Protein AF-A0A941VZD7-F1 (afdb_monomer_lite)

Structure (mmCIF, N/CA/C/O backbone):
data_AF-A0A941VZD7-F1
#
_entry.id   AF-A0A941VZD7-F1
#
loop_
_atom_site.group_PDB
_atom_site.id
_atom_site.type_symbol
_atom_site.label_atom_id
_atom_site.label_alt_id
_atom_site.label_comp_id
_atom_site.label_asym_id
_atom_site.label_entity_id
_atom_site.label_seq_id
_atom_site.pdbx_PDB_ins_code
_atom_site.Cartn_x
_atom_site.Cartn_y
_atom_site.Cartn_z
_atom_site.occupancy
_atom_site.B_iso_or_equiv
_atom_site.auth_seq_id
_atom_site.auth_comp_id
_atom_site.auth_asym_id
_atom_site.auth_atom_id
_atom_site.pdbx_PDB_model_num
ATOM 1 N N . MET A 1 1 ? -4.684 6.667 8.805 1.00 89.44 1 MET A N 1
ATOM 2 C CA . MET A 1 1 ? -5.302 5.321 8.925 1.00 89.44 1 MET A CA 1
ATOM 3 C C . MET A 1 1 ? -6.819 5.349 9.063 1.00 89.44 1 MET A C 1
ATOM 5 O O . MET A 1 1 ? -7.487 4.814 8.190 1.00 89.44 1 MET A O 1
ATOM 9 N N . THR A 1 2 ? -7.395 6.005 10.077 1.00 91.06 2 THR A N 1
ATOM 10 C CA . THR A 1 2 ? -8.861 6.064 10.288 1.00 91.06 2 THR A CA 1
ATOM 11 C C . THR A 1 2 ? -9.647 6.516 9.054 1.00 91.06 2 THR A C 1
ATOM 13 O O . THR A 1 2 ? -10.682 5.939 8.735 1.00 91.06 2 THR A O 1
ATOM 16 N N . ALA A 1 3 ? -9.135 7.508 8.319 1.00 95.00 3 ALA A N 1
ATOM 17 C CA . ALA A 1 3 ? -9.747 7.994 7.084 1.00 95.00 3 ALA A CA 1
ATOM 18 C C . ALA A 1 3 ? -9.852 6.920 5.980 1.00 95.00 3 ALA A C 1
ATOM 20 O O . ALA A 1 3 ? -10.839 6.912 5.249 1.00 95.00 3 ALA A O 1
ATOM 21 N N . LEU A 1 4 ? -8.881 6.003 5.890 1.00 94.75 4 LEU A N 1
ATOM 22 C CA . LEU A 1 4 ? -8.890 4.876 4.949 1.00 94.75 4 LEU A CA 1
ATOM 23 C C . LEU A 1 4 ? -9.864 3.783 5.403 1.00 94.75 4 LEU A C 1
ATOM 25 O O . LEU A 1 4 ? -10.637 3.266 4.604 1.00 94.75 4 LEU A O 1
ATOM 29 N N . VAL A 1 5 ? -9.895 3.483 6.704 1.00 91.31 5 VAL A N 1
ATOM 30 C CA . VAL A 1 5 ? -10.843 2.508 7.271 1.00 91.31 5 VAL A CA 1
ATOM 31 C C . VAL A 1 5 ? -12.290 2.962 7.060 1.00 91.31 5 VAL A C 1
ATOM 33 O O . VAL A 1 5 ? -13.131 2.162 6.664 1.00 91.31 5 VAL A O 1
ATOM 36 N N . ARG A 1 6 ? -12.583 4.258 7.236 1.00 92.81 6 ARG A N 1
ATOM 37 C CA . ARG A 1 6 ? -13.914 4.834 6.958 1.00 92.81 6 ARG A CA 1
ATOM 38 C C . ARG A 1 6 ? -14.334 4.723 5.488 1.00 92.81 6 ARG A C 1
ATOM 40 O O . ARG A 1 6 ? -15.524 4.675 5.213 1.00 92.81 6 ARG A O 1
ATOM 47 N N . ARG A 1 7 ? -13.373 4.642 4.563 1.00 92.38 7 ARG A N 1
ATOM 48 C CA . ARG A 1 7 ? -13.597 4.383 3.128 1.00 92.38 7 ARG A CA 1
ATOM 49 C C . ARG A 1 7 ? -13.735 2.888 2.806 1.00 92.38 7 ARG A C 1
ATOM 51 O O . ARG A 1 7 ? -13.911 2.509 1.652 1.00 92.38 7 ARG A O 1
ATOM 58 N N . GLY A 1 8 ? -13.650 2.024 3.819 1.00 91.81 8 GLY A N 1
ATOM 59 C CA . GLY A 1 8 ? -13.712 0.573 3.671 1.00 91.81 8 GLY A CA 1
ATOM 60 C C . GLY A 1 8 ? -12.422 -0.061 3.152 1.00 91.81 8 GLY A C 1
ATOM 61 O O . GLY A 1 8 ? -12.450 -1.212 2.721 1.00 91.81 8 GLY A O 1
ATOM 62 N N . CYS A 1 9 ? -11.295 0.656 3.179 1.00 93.75 9 CYS A N 1
ATOM 63 C CA . CYS A 1 9 ? -10.006 0.091 2.796 1.00 93.75 9 CYS A CA 1
ATOM 64 C C . CYS A 1 9 ? -9.530 -0.919 3.843 1.00 93.75 9 CYS A C 1
ATOM 66 O O . CYS A 1 9 ? -9.550 -0.652 5.048 1.00 93.75 9 CYS A O 1
ATOM 68 N N . ARG A 1 10 ? -9.024 -2.061 3.372 1.00 94.50 10 ARG A N 1
ATOM 69 C CA . ARG A 1 10 ? -8.309 -3.026 4.208 1.00 94.50 10 ARG A CA 1
ATOM 70 C C . ARG A 1 10 ? -6.832 -2.678 4.211 1.00 94.50 10 ARG A C 1
ATOM 72 O O . ARG A 1 10 ? -6.222 -2.548 3.155 1.00 94.50 10 ARG A O 1
ATOM 79 N N . ILE A 1 11 ? -6.258 -2.540 5.397 1.00 95.94 11 ILE A N 1
ATOM 80 C CA . ILE A 1 11 ? -4.875 -2.096 5.544 1.00 95.94 11 ILE A CA 1
ATOM 81 C C . ILE A 1 11 ? -3.941 -3.297 5.550 1.00 95.94 11 ILE A C 1
ATOM 83 O O . ILE A 1 11 ? -4.101 -4.214 6.354 1.00 95.94 11 ILE A O 1
ATOM 87 N N . TRP A 1 12 ? -2.946 -3.263 4.675 1.00 98.00 12 TRP A N 1
ATOM 88 C CA . TRP A 1 12 ? -1.881 -4.251 4.603 1.00 98.00 12 TRP A CA 1
ATOM 89 C C . TRP A 1 12 ? -0.535 -3.576 4.814 1.00 98.00 12 TRP A C 1
ATOM 91 O O . TRP A 1 12 ? -0.378 -2.397 4.508 1.00 98.00 12 TRP A O 1
ATOM 101 N N . ILE A 1 13 ? 0.441 -4.339 5.299 1.00 97.81 13 ILE A N 1
ATOM 102 C CA . ILE A 1 13 ? 1.844 -3.942 5.199 1.00 97.81 13 ILE A CA 1
ATOM 103 C C . ILE A 1 13 ? 2.594 -4.891 4.283 1.00 97.81 13 ILE A C 1
ATOM 105 O O . ILE A 1 13 ? 2.427 -6.110 4.363 1.00 97.81 13 ILE A O 1
ATOM 109 N N . TYR A 1 14 ? 3.441 -4.318 3.441 1.00 98.31 14 TYR A N 1
ATOM 110 C CA . TYR A 1 14 ? 4.341 -5.049 2.574 1.00 98.31 14 TYR A CA 1
ATOM 111 C C . TYR A 1 14 ? 5.765 -4.578 2.857 1.00 98.31 14 TYR A C 1
ATOM 113 O O . TYR A 1 14 ? 6.134 -3.448 2.555 1.00 98.31 14 TYR A O 1
ATOM 121 N N . THR A 1 15 ? 6.557 -5.443 3.482 1.00 97.31 15 THR A N 1
ATOM 122 C CA . THR A 1 15 ? 7.912 -5.147 3.943 1.00 97.31 15 THR A CA 1
ATOM 123 C C . THR A 1 15 ? 8.898 -6.221 3.492 1.00 97.31 15 THR A C 1
ATOM 125 O O . THR A 1 15 ? 8.564 -7.402 3.444 1.00 97.31 15 THR A O 1
ATOM 128 N N . SER A 1 16 ? 10.137 -5.813 3.225 1.00 95.25 16 SER A N 1
ATOM 129 C CA . SER A 1 16 ? 11.288 -6.704 3.021 1.00 95.25 16 SER A CA 1
ATOM 130 C C . SER A 1 16 ? 11.875 -7.239 4.336 1.00 95.25 16 SER A C 1
ATOM 132 O O . SER A 1 16 ? 12.873 -7.951 4.333 1.00 95.25 16 SER A O 1
ATOM 134 N N . SER A 1 17 ? 11.278 -6.913 5.486 1.00 95.62 17 SER A N 1
ATOM 135 C CA . SER A 1 17 ? 11.672 -7.481 6.775 1.00 95.62 17 SER A CA 1
ATOM 136 C C . SER A 1 17 ? 11.332 -8.975 6.859 1.00 95.62 17 SER A C 1
ATOM 138 O O . SER A 1 17 ? 10.247 -9.387 6.455 1.00 95.62 17 SER A O 1
ATOM 140 N N . GLY A 1 18 ? 12.209 -9.770 7.482 1.00 95.25 18 GLY A N 1
ATOM 141 C CA . GLY A 1 18 ? 11.939 -11.164 7.871 1.00 95.25 18 GLY A CA 1
ATOM 142 C C . GLY A 1 18 ? 11.143 -11.318 9.177 1.00 95.25 18 GLY A C 1
ATOM 143 O O . GLY A 1 18 ? 10.986 -12.424 9.686 1.00 95.25 18 GLY A O 1
ATOM 144 N N . ARG A 1 19 ? 10.643 -10.225 9.776 1.00 97.50 19 ARG A N 1
ATOM 145 C CA . ARG A 1 19 ? 9.807 -10.309 10.988 1.00 97.50 19 ARG A CA 1
ATOM 146 C C . ARG A 1 19 ? 8.530 -11.100 10.707 1.00 97.50 19 ARG A C 1
ATOM 148 O O . ARG A 1 19 ? 7.938 -10.985 9.632 1.00 97.50 19 ARG A O 1
ATOM 155 N N . SER A 1 20 ? 8.079 -11.871 11.696 1.00 97.69 20 SER A N 1
ATOM 156 C CA . SER A 1 20 ? 6.881 -12.695 11.540 1.00 97.69 20 SER A CA 1
ATOM 157 C C . SER A 1 20 ? 5.619 -11.834 11.366 1.00 97.69 20 SER A C 1
ATOM 159 O O . SER A 1 20 ? 5.516 -10.748 11.953 1.00 97.69 20 SER A O 1
ATOM 161 N N . PRO A 1 21 ? 4.612 -12.312 10.611 1.00 97.69 21 PRO A N 1
ATOM 162 C CA . PRO A 1 21 ? 3.333 -11.621 10.479 1.00 97.69 21 PRO A CA 1
ATOM 163 C C . PRO A 1 21 ? 2.664 -11.321 11.824 1.00 97.69 21 PRO A C 1
ATOM 165 O O . PRO A 1 21 ? 2.088 -10.250 11.988 1.00 97.69 21 PRO A O 1
ATOM 168 N N . GLN A 1 22 ? 2.751 -12.236 12.795 1.00 97.75 22 GLN A N 1
ATOM 169 C CA . GLN A 1 22 ? 2.185 -12.053 14.133 1.00 97.75 22 GLN A CA 1
ATOM 170 C C . GLN A 1 22 ? 2.877 -10.910 14.876 1.00 97.75 22 GLN A C 1
ATOM 172 O O . GLN A 1 22 ? 2.197 -10.068 15.453 1.00 97.75 22 GLN A O 1
ATOM 177 N N . HIS A 1 23 ? 4.211 -10.847 14.816 1.00 97.94 23 HIS A N 1
ATOM 178 C CA . HIS A 1 23 ? 4.971 -9.765 15.436 1.00 97.94 23 HIS A CA 1
ATOM 179 C C . HIS A 1 23 ? 4.571 -8.406 14.853 1.00 97.94 23 HIS A C 1
ATOM 181 O O . HIS A 1 23 ? 4.254 -7.485 15.601 1.00 97.94 23 HIS A O 1
ATOM 187 N N . LEU A 1 24 ? 4.529 -8.292 13.521 1.00 97.81 24 LEU A N 1
ATOM 188 C CA . LEU A 1 24 ? 4.153 -7.045 12.853 1.00 97.81 24 LEU A CA 1
ATOM 189 C C . LEU A 1 24 ? 2.703 -6.656 13.167 1.00 97.81 24 LEU A C 1
ATOM 191 O O . LEU A 1 24 ? 2.449 -5.507 13.515 1.00 97.81 24 LEU A O 1
ATOM 195 N N . LYS A 1 25 ? 1.758 -7.604 13.133 1.00 97.69 25 LYS A N 1
ATOM 196 C CA . LYS A 1 25 ? 0.362 -7.338 13.512 1.00 97.69 25 LYS A CA 1
ATOM 197 C C . LYS A 1 25 ? 0.244 -6.810 14.942 1.00 97.69 25 LYS A C 1
ATOM 199 O O . LYS A 1 25 ? -0.418 -5.797 15.141 1.00 97.69 25 LYS A O 1
ATOM 204 N N . SER A 1 26 ? 0.901 -7.447 15.912 1.00 97.62 26 SER A N 1
ATOM 205 C CA . SER A 1 26 ? 0.869 -7.003 17.311 1.00 97.62 26 SER A CA 1
ATOM 206 C C . SER A 1 26 ? 1.514 -5.631 17.502 1.00 97.62 26 SER A C 1
ATOM 208 O O . SER A 1 26 ? 0.969 -4.788 18.210 1.00 97.62 26 SER A O 1
ATOM 210 N N . TRP A 1 27 ? 2.648 -5.381 16.843 1.00 97.81 27 TRP A N 1
ATOM 211 C CA . TRP A 1 27 ? 3.350 -4.104 16.938 1.00 97.81 27 TRP A CA 1
ATOM 212 C C . TRP A 1 27 ? 2.508 -2.955 16.372 1.00 97.81 27 TRP A C 1
ATOM 214 O O . TRP A 1 27 ? 2.257 -1.986 17.082 1.00 97.81 27 TRP A O 1
ATOM 224 N N . PHE A 1 28 ? 1.961 -3.086 15.162 1.00 96.75 28 PHE A N 1
ATOM 225 C CA . PHE A 1 28 ? 1.076 -2.063 14.586 1.00 96.75 28 PHE A CA 1
ATOM 226 C C . PHE A 1 28 ? -0.224 -1.883 15.383 1.00 96.75 28 PHE A C 1
ATOM 228 O O . PHE A 1 28 ? -0.680 -0.753 15.572 1.00 96.75 28 PHE A O 1
ATOM 235 N N . ALA A 1 29 ? -0.786 -2.969 15.923 1.00 95.75 29 ALA A N 1
ATOM 236 C CA . ALA A 1 29 ? -1.954 -2.892 16.793 1.00 95.75 29 ALA A CA 1
ATOM 237 C C . ALA A 1 29 ? -1.685 -2.076 18.070 1.00 95.75 29 ALA A C 1
ATOM 239 O O . ALA A 1 29 ? -2.576 -1.347 18.501 1.00 95.75 29 ALA A O 1
ATOM 240 N N . SER A 1 30 ? -0.468 -2.117 18.633 1.00 97.19 30 SER A N 1
ATOM 241 C CA . SER A 1 30 ? -0.103 -1.278 19.791 1.00 97.19 30 SER A CA 1
ATOM 242 C C . SER A 1 30 ? -0.110 0.229 19.498 1.00 97.19 30 SER A C 1
ATOM 244 O O . SER A 1 30 ? -0.283 1.022 20.418 1.00 97.1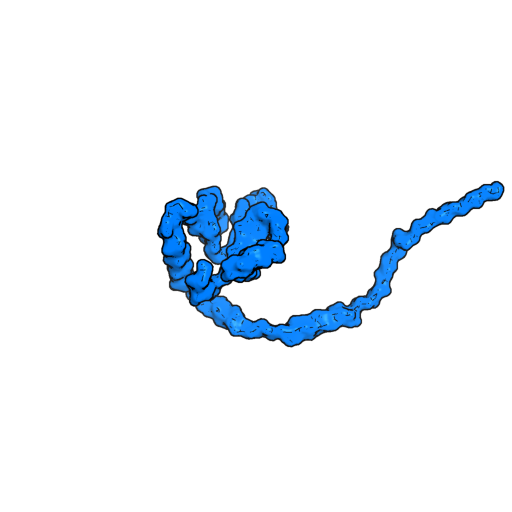9 30 SER A O 1
ATOM 246 N N . PHE A 1 31 ? -0.028 0.625 18.222 1.00 95.31 31 PHE A N 1
ATOM 247 C CA . PHE A 1 31 ? -0.216 2.010 17.767 1.00 95.31 31 PHE A CA 1
ATOM 248 C C . PHE A 1 31 ? -1.647 2.297 17.280 1.00 95.31 31 PHE A C 1
ATOM 250 O O . PHE A 1 31 ? -1.900 3.335 16.672 1.00 95.31 31 PHE A O 1
ATOM 257 N N . GLY A 1 32 ? -2.593 1.376 17.493 1.00 93.06 32 GLY A N 1
ATOM 258 C CA . GLY A 1 32 ? -3.979 1.519 17.041 1.00 93.06 32 GLY A CA 1
ATOM 259 C C . GLY A 1 32 ? -4.173 1.317 15.534 1.00 93.06 32 GLY A C 1
ATOM 260 O O . GLY A 1 32 ? -5.171 1.778 14.979 1.00 93.06 32 GLY A O 1
ATOM 261 N N . ILE A 1 33 ? -3.239 0.640 14.855 1.00 93.19 33 ILE A N 1
ATOM 262 C CA . ILE A 1 33 ? -3.296 0.369 13.413 1.00 93.19 33 ILE A CA 1
ATOM 263 C C . ILE A 1 33 ? -3.533 -1.133 13.193 1.00 93.19 33 ILE A C 1
ATOM 265 O O . ILE A 1 33 ? -2.580 -1.908 13.106 1.00 93.19 33 ILE A O 1
ATOM 269 N N . PRO A 1 34 ? -4.791 -1.594 13.105 1.00 91.00 34 PRO A N 1
ATOM 270 C CA . PRO A 1 34 ? -5.065 -2.993 12.811 1.00 91.00 34 PRO A CA 1
ATOM 271 C C . PRO A 1 34 ? -4.701 -3.313 11.355 1.00 91.00 34 PRO A C 1
ATOM 273 O O . PRO A 1 34 ? -5.184 -2.667 10.423 1.00 91.00 34 PRO A O 1
ATOM 276 N N . LEU A 1 35 ? -3.857 -4.328 11.162 1.00 95.75 35 LEU A N 1
ATOM 277 C CA . LEU A 1 35 ? -3.483 -4.831 9.840 1.00 95.75 35 LEU A CA 1
ATOM 278 C C . LEU A 1 35 ? -4.327 -6.055 9.471 1.00 95.75 35 LEU A C 1
ATOM 280 O O . LEU A 1 35 ? -4.297 -7.080 10.159 1.00 95.75 35 LEU A O 1
ATOM 284 N N . GLU A 1 36 ? -4.999 -5.983 8.327 1.00 96.38 36 GLU A N 1
ATOM 285 C CA . GLU A 1 36 ? -5.695 -7.118 7.721 1.00 96.38 36 GLU A CA 1
ATOM 286 C C . GLU A 1 36 ? -4.682 -8.195 7.310 1.00 96.38 36 GLU A C 1
ATOM 288 O O . GLU A 1 36 ? -4.810 -9.378 7.648 1.00 96.38 36 GLU A O 1
ATOM 293 N N . GLY A 1 37 ? -3.600 -7.776 6.652 1.00 96.94 37 GLY A N 1
ATOM 294 C CA . GLY A 1 37 ? -2.582 -8.676 6.134 1.00 96.94 37 GLY A CA 1
ATOM 295 C C . GLY A 1 37 ? -1.170 -8.116 6.207 1.00 96.94 37 GLY A C 1
ATOM 296 O O . GLY A 1 37 ? -0.938 -6.914 6.316 1.00 96.94 37 GLY A O 1
ATOM 297 N N . VAL A 1 38 ? -0.214 -9.040 6.168 1.00 98.50 38 VAL A N 1
ATOM 298 C CA . VAL A 1 38 ? 1.218 -8.749 6.150 1.00 98.50 38 VAL A CA 1
ATOM 299 C C . VAL A 1 38 ? 1.854 -9.565 5.034 1.00 98.50 38 VAL A C 1
ATOM 301 O O . VAL A 1 38 ? 1.642 -10.780 4.955 1.00 98.50 38 VAL A O 1
ATOM 304 N N . VAL A 1 39 ? 2.628 -8.902 4.186 1.00 98.44 39 VAL A N 1
ATOM 305 C CA . VAL A 1 39 ? 3.558 -9.518 3.244 1.00 98.44 39 VAL A CA 1
ATOM 306 C C . VAL A 1 39 ? 4.959 -9.177 3.731 1.00 98.44 39 VAL A C 1
ATOM 308 O O . VAL A 1 39 ? 5.420 -8.052 3.581 1.00 98.44 39 VAL A O 1
ATOM 311 N N . ASN A 1 40 ? 5.590 -10.133 4.404 1.00 97.94 40 ASN A N 1
ATOM 312 C CA . ASN A 1 40 ? 6.990 -10.056 4.807 1.00 97.94 40 ASN A CA 1
ATOM 313 C C . ASN A 1 40 ? 7.870 -10.740 3.742 1.00 97.94 40 ASN A C 1
ATOM 315 O O . ASN A 1 40 ? 7.332 -11.328 2.795 1.00 97.94 40 ASN A O 1
ATOM 319 N N . LEU A 1 41 ? 9.195 -10.705 3.914 1.00 97.25 41 LEU A N 1
ATOM 320 C CA . LEU A 1 41 ? 10.135 -11.302 2.958 1.00 97.25 41 LEU A CA 1
ATOM 321 C C . LEU A 1 41 ? 9.808 -12.776 2.671 1.00 97.25 41 LEU A C 1
ATOM 323 O O . LEU A 1 41 ? 9.581 -13.137 1.521 1.00 97.25 41 LEU A O 1
ATOM 327 N N . ASP A 1 42 ? 9.637 -13.599 3.710 1.00 97.50 42 ASP A N 1
ATOM 328 C CA . ASP A 1 42 ? 9.367 -15.033 3.535 1.00 97.50 42 ASP A CA 1
ATOM 329 C C . ASP A 1 42 ? 8.086 -15.304 2.739 1.00 97.50 42 ASP A C 1
ATOM 331 O O . ASP A 1 42 ? 7.998 -16.274 1.985 1.00 97.50 42 ASP A O 1
ATOM 335 N N . ARG A 1 43 ? 7.030 -14.510 2.965 1.00 97.81 43 ARG A N 1
ATOM 336 C CA . ARG A 1 43 ? 5.763 -14.662 2.239 1.00 97.81 43 ARG A CA 1
ATOM 337 C C . ARG A 1 43 ? 5.913 -14.209 0.791 1.00 97.81 43 ARG A C 1
ATOM 339 O O . ARG A 1 43 ? 5.328 -14.843 -0.089 1.00 97.81 43 ARG A O 1
ATOM 346 N N . HIS A 1 44 ? 6.665 -13.137 0.557 1.00 98.25 44 HIS A N 1
ATOM 347 C CA . HIS A 1 44 ? 6.981 -12.669 -0.784 1.00 98.25 44 HIS A CA 1
ATOM 348 C C . HIS A 1 44 ? 7.758 -13.727 -1.563 1.00 98.25 44 HIS A C 1
ATOM 350 O O . HIS A 1 44 ? 7.278 -14.167 -2.601 1.00 98.25 44 HIS A O 1
ATOM 356 N N . GLU A 1 45 ? 8.876 -14.216 -1.031 1.00 97.62 45 GLU A N 1
ATOM 357 C CA . GLU A 1 45 ? 9.718 -15.209 -1.703 1.00 97.62 45 GLU A CA 1
ATOM 358 C C . GLU A 1 45 ? 8.948 -16.485 -2.045 1.00 97.62 45 GLU A C 1
ATOM 360 O O . GLU A 1 45 ? 9.049 -16.992 -3.159 1.00 97.62 45 GLU A O 1
ATOM 365 N N . ARG A 1 46 ? 8.099 -16.970 -1.131 1.00 97.62 46 ARG A N 1
ATOM 366 C CA . ARG A 1 46 ? 7.261 -18.154 -1.381 1.00 97.62 46 ARG A CA 1
ATOM 367 C C . ARG A 1 46 ? 6.213 -17.963 -2.478 1.00 97.62 46 ARG A C 1
ATOM 369 O O . ARG A 1 46 ? 5.762 -18.957 -3.035 1.00 97.62 46 ARG A O 1
ATOM 376 N N . THR A 1 47 ? 5.784 -16.730 -2.743 1.00 97.19 47 THR A N 1
ATOM 377 C CA . THR A 1 47 ? 4.673 -16.443 -3.671 1.00 97.19 47 THR A CA 1
ATOM 378 C C . THR A 1 47 ? 5.160 -15.889 -5.010 1.00 97.19 47 THR A C 1
ATOM 380 O O . THR A 1 47 ? 4.615 -16.235 -6.051 1.00 97.19 47 THR A O 1
ATOM 383 N N . VAL A 1 48 ? 6.171 -15.022 -4.982 1.00 97.00 48 VAL A N 1
ATOM 384 C CA . VAL A 1 48 ? 6.693 -14.267 -6.134 1.00 97.00 48 VAL A CA 1
ATOM 385 C C . VAL A 1 48 ? 8.083 -14.764 -6.545 1.00 97.00 48 VAL A C 1
ATOM 387 O O . VAL A 1 48 ? 8.414 -14.759 -7.728 1.00 97.00 48 VAL A O 1
ATOM 390 N N . GLY A 1 49 ? 8.880 -15.253 -5.590 1.00 95.50 49 GLY A N 1
ATOM 391 C CA . GLY A 1 49 ? 10.261 -15.679 -5.815 1.00 95.50 49 GLY A CA 1
ATOM 392 C C . GLY A 1 49 ? 11.265 -14.523 -5.856 1.00 95.50 49 GLY A C 1
ATOM 393 O O . GLY A 1 49 ? 10.906 -13.356 -5.927 1.00 95.50 49 GLY A O 1
ATOM 394 N N . LEU A 1 50 ? 12.555 -14.871 -5.834 1.00 91.12 50 LEU A N 1
ATOM 395 C CA . LEU A 1 50 ? 13.674 -13.916 -5.756 1.00 91.12 50 LEU A CA 1
ATOM 396 C C . LEU A 1 50 ? 14.089 -13.292 -7.097 1.00 91.12 50 LEU A C 1
ATOM 398 O O . LEU A 1 50 ? 14.912 -12.386 -7.128 1.00 91.12 50 LEU A O 1
ATOM 402 N N . ARG A 1 51 ? 13.577 -13.820 -8.213 1.00 92.94 51 ARG A N 1
ATOM 403 C CA . ARG A 1 51 ? 13.890 -13.337 -9.570 1.00 92.94 51 ARG A CA 1
ATOM 404 C C . ARG A 1 51 ? 12.813 -12.403 -10.134 1.00 92.94 51 ARG A C 1
ATOM 406 O O . ARG A 1 51 ? 12.934 -11.979 -11.278 1.00 92.94 51 ARG A O 1
ATOM 413 N N . GLY A 1 52 ? 11.743 -12.172 -9.373 1.00 90.00 52 GLY A N 1
ATOM 414 C CA . GLY A 1 52 ? 10.652 -11.269 -9.729 1.00 90.00 52 GLY A CA 1
ATOM 415 C C . GLY A 1 52 ? 10.904 -9.834 -9.251 1.00 90.00 52 GLY A C 1
ATOM 416 O O . GLY A 1 52 ? 11.992 -9.542 -8.753 1.00 90.00 52 GLY A O 1
ATOM 417 N N . PRO A 1 53 ? 9.905 -8.944 -9.381 1.00 95.75 53 PRO A N 1
ATOM 418 C CA . PRO A 1 53 ? 10.003 -7.588 -8.850 1.00 95.75 53 PRO A CA 1
ATOM 419 C C . PRO A 1 53 ? 10.136 -7.616 -7.326 1.00 95.75 53 PRO A C 1
ATOM 421 O O . PRO A 1 53 ? 9.578 -8.497 -6.663 1.00 95.75 53 PRO A O 1
ATOM 424 N N . SER A 1 54 ? 10.812 -6.613 -6.766 1.00 96.69 54 SER A N 1
ATOM 425 C CA . SER A 1 54 ? 11.029 -6.485 -5.322 1.00 96.69 54 SER A CA 1
ATOM 426 C C . SER A 1 54 ? 9.723 -6.478 -4.519 1.00 96.69 54 SER A C 1
ATOM 428 O O . SER A 1 54 ? 9.670 -6.953 -3.379 1.00 96.69 54 SER A O 1
ATOM 430 N N . LYS A 1 55 ? 8.641 -5.962 -5.118 1.00 97.81 55 LYS A N 1
ATOM 431 C CA . LYS A 1 55 ? 7.278 -6.064 -4.598 1.00 97.81 55 LYS A CA 1
ATOM 432 C C . LYS A 1 55 ? 6.299 -6.406 -5.718 1.00 97.81 55 LYS A C 1
ATOM 434 O O . LYS A 1 55 ? 6.376 -5.866 -6.813 1.00 97.81 55 LYS A O 1
ATOM 439 N N . PHE A 1 56 ? 5.326 -7.271 -5.425 1.00 97.88 56 PHE A N 1
ATOM 440 C CA . PHE A 1 56 ? 4.229 -7.583 -6.348 1.00 97.88 56 PHE A CA 1
ATOM 441 C C . PHE A 1 56 ? 2.870 -7.639 -5.628 1.00 97.88 56 PHE A C 1
ATOM 443 O O . PHE A 1 56 ? 2.344 -8.720 -5.345 1.00 97.88 56 PHE A O 1
ATOM 450 N N . PRO A 1 57 ? 2.290 -6.470 -5.298 1.00 98.12 57 PRO A N 1
ATOM 451 C CA . PRO A 1 57 ? 1.014 -6.349 -4.585 1.00 98.12 57 PRO A CA 1
ATOM 452 C C . PRO A 1 57 ? -0.152 -7.176 -5.176 1.00 98.12 57 PRO A C 1
ATOM 454 O O . PRO A 1 57 ? -0.899 -7.773 -4.388 1.00 98.12 57 PRO A O 1
ATOM 457 N N . PRO A 1 58 ? -0.302 -7.317 -6.516 1.00 97.44 58 PRO A N 1
ATOM 458 C CA . PRO A 1 58 ? -1.394 -8.098 -7.101 1.00 97.44 58 PRO A CA 1
ATOM 459 C C . PRO A 1 58 ? -1.434 -9.568 -6.673 1.00 97.44 58 PRO A C 1
ATOM 461 O O . PRO A 1 58 ? -2.524 -10.114 -6.508 1.00 97.44 58 PRO A O 1
ATOM 464 N N . ALA A 1 59 ? -0.285 -10.205 -6.406 1.00 97.38 59 ALA A N 1
ATOM 465 C CA . ALA A 1 59 ? -0.242 -11.594 -5.925 1.00 97.38 59 ALA A CA 1
ATOM 466 C C . ALA A 1 59 ? -0.896 -11.787 -4.545 1.00 97.38 59 ALA A C 1
ATOM 468 O O . ALA A 1 59 ? -1.180 -12.913 -4.135 1.00 97.38 59 ALA A O 1
ATOM 469 N N . PHE A 1 60 ? -1.157 -10.693 -3.829 1.00 96.88 60 PHE A N 1
ATOM 470 C CA . PHE A 1 60 ? -1.784 -10.690 -2.511 1.00 96.88 60 PHE A CA 1
ATOM 471 C C . PHE A 1 60 ? -3.161 -10.018 -2.512 1.00 96.88 60 PHE A C 1
ATOM 473 O O . PHE A 1 60 ? -3.762 -9.879 -1.447 1.00 96.88 60 PHE A O 1
ATOM 480 N N . GLY A 1 61 ? -3.668 -9.623 -3.687 1.00 94.94 61 GLY A N 1
ATOM 481 C CA . GLY A 1 61 ? -4.937 -8.910 -3.826 1.00 94.94 61 GLY A CA 1
ATOM 482 C C . GLY A 1 61 ? -4.901 -7.484 -3.272 1.00 94.94 61 GLY A C 1
ATOM 483 O O . GLY A 1 61 ? -5.916 -7.011 -2.772 1.00 94.94 61 GLY A O 1
ATOM 484 N N . ILE A 1 62 ? -3.736 -6.829 -3.306 1.00 96.56 62 ILE A N 1
ATOM 485 C CA . ILE A 1 62 ? -3.572 -5.429 -2.903 1.00 96.56 62 ILE A CA 1
ATOM 486 C C . ILE A 1 62 ? -3.748 -4.545 -4.143 1.00 96.56 62 ILE A C 1
ATOM 488 O O . ILE A 1 62 ? -2.990 -4.670 -5.104 1.00 96.56 62 ILE A O 1
ATOM 492 N N . ASP A 1 63 ? -4.739 -3.653 -4.109 1.00 95.50 63 ASP A N 1
ATOM 493 C CA . ASP A 1 63 ? -5.146 -2.841 -5.267 1.00 95.50 63 ASP A CA 1
ATOM 494 C C . ASP A 1 63 ? -4.303 -1.570 -5.477 1.00 95.50 63 ASP A C 1
ATOM 496 O O . ASP A 1 63 ? -4.184 -1.076 -6.598 1.00 95.50 63 ASP A O 1
ATOM 500 N N . LEU A 1 64 ? -3.738 -1.020 -4.401 1.00 97.31 64 LEU A N 1
ATOM 501 C CA . LEU A 1 64 ? -2.869 0.156 -4.414 1.00 97.31 64 LEU A CA 1
ATOM 502 C C . LEU A 1 64 ? -1.720 -0.069 -3.438 1.00 97.31 64 LEU A C 1
ATOM 504 O O . LEU A 1 64 ? -1.948 -0.328 -2.256 1.00 97.31 64 LEU A O 1
ATOM 508 N N . HIS A 1 65 ? -0.496 0.066 -3.932 1.00 98.25 65 HIS A N 1
ATOM 509 C CA . HIS A 1 65 ? 0.702 0.044 -3.110 1.00 98.25 65 HIS A CA 1
ATOM 510 C C . HIS A 1 65 ? 1.211 1.466 -2.893 1.00 98.25 65 HIS A C 1
ATOM 512 O O . HIS A 1 65 ? 1.336 2.232 -3.844 1.00 98.25 65 HIS A O 1
ATOM 518 N N . VAL A 1 66 ? 1.467 1.834 -1.642 1.00 98.00 66 VAL A N 1
ATOM 519 C CA . VAL A 1 66 ? 2.038 3.137 -1.280 1.00 98.00 66 VAL A CA 1
ATOM 520 C C . VAL A 1 66 ? 3.458 2.882 -0.799 1.00 98.00 66 VAL A C 1
ATOM 522 O O . VAL A 1 66 ? 3.655 2.080 0.114 1.00 98.00 66 VAL A O 1
ATOM 525 N N . ASP A 1 67 ? 4.434 3.517 -1.438 1.00 97.69 67 ASP A N 1
ATOM 526 C CA . ASP A 1 67 ? 5.863 3.278 -1.213 1.00 97.69 67 ASP A CA 1
ATOM 527 C C . ASP A 1 67 ? 6.645 4.581 -1.408 1.00 97.69 67 ASP A C 1
ATOM 529 O O . ASP A 1 67 ? 6.161 5.494 -2.072 1.00 97.69 67 ASP A O 1
ATOM 533 N N . ASP A 1 68 ? 7.844 4.676 -0.850 1.00 96.75 68 ASP A N 1
ATOM 534 C CA . ASP A 1 68 ? 8.756 5.807 -1.057 1.00 96.75 68 ASP A CA 1
ATO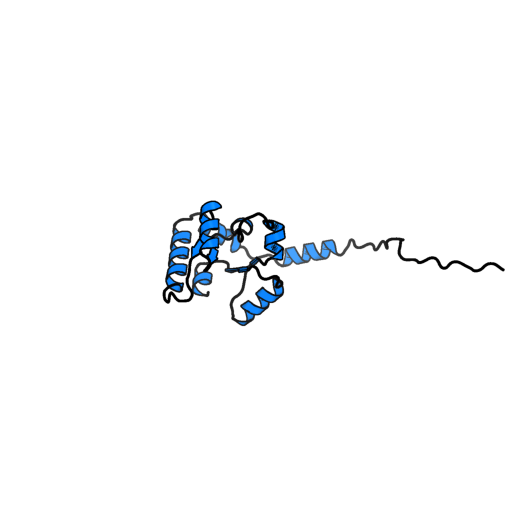M 535 C C . ASP A 1 68 ? 9.827 5.519 -2.120 1.00 96.75 68 ASP A C 1
ATOM 537 O O . ASP A 1 68 ? 10.513 6.427 -2.593 1.00 96.75 68 ASP A O 1
ATOM 541 N N . SER A 1 69 ? 9.945 4.265 -2.561 1.00 96.62 69 SER A N 1
ATOM 542 C CA . SER A 1 69 ? 10.929 3.852 -3.552 1.00 96.62 69 SER A CA 1
ATOM 543 C C . SER A 1 69 ? 10.485 4.144 -4.987 1.00 96.62 69 SER A C 1
ATOM 545 O O . SER A 1 69 ? 9.510 3.581 -5.495 1.00 96.62 69 SER A O 1
ATOM 547 N N . SER A 1 70 ? 11.289 4.929 -5.707 1.00 96.19 70 SER A N 1
ATOM 548 C CA . SER A 1 70 ? 11.158 5.088 -7.161 1.00 96.19 70 SER A CA 1
ATOM 549 C C . SER A 1 70 ? 11.358 3.769 -7.919 1.00 96.19 70 SER A C 1
ATOM 551 O O . SER A 1 70 ? 10.690 3.541 -8.925 1.00 96.19 70 SER A O 1
ATOM 553 N N . GLY A 1 71 ? 12.214 2.872 -7.416 1.00 97.38 71 GLY A N 1
ATOM 554 C CA . GLY A 1 71 ? 12.430 1.545 -8.000 1.00 97.38 71 GLY A CA 1
ATOM 555 C C . GLY A 1 71 ? 11.160 0.692 -7.988 1.00 97.38 71 GLY A C 1
ATOM 556 O O . GLY A 1 71 ? 10.817 0.090 -9.000 1.00 97.38 71 GLY A O 1
ATOM 557 N N . VAL A 1 72 ? 10.395 0.727 -6.892 1.00 97.50 72 VAL A N 1
ATOM 558 C CA . VAL A 1 72 ? 9.094 0.038 -6.811 1.00 97.50 72 VAL A CA 1
ATOM 559 C C . VAL A 1 72 ? 8.092 0.628 -7.806 1.00 97.50 72 VAL A C 1
ATOM 561 O O . VAL A 1 72 ? 7.287 -0.106 -8.370 1.00 97.50 72 VAL A O 1
ATOM 564 N N . ALA A 1 73 ? 8.137 1.938 -8.063 1.00 97.75 73 ALA A N 1
ATOM 565 C CA . ALA A 1 73 ? 7.278 2.566 -9.066 1.00 97.75 73 ALA A CA 1
ATOM 566 C C . ALA A 1 73 ? 7.638 2.151 -10.499 1.00 97.75 73 ALA A C 1
ATOM 568 O O . ALA A 1 73 ? 6.739 1.905 -11.301 1.00 97.75 73 ALA A O 1
ATOM 569 N N . MET A 1 74 ? 8.935 2.032 -10.805 1.00 98.12 74 MET A N 1
ATOM 570 C CA . MET A 1 74 ? 9.414 1.499 -12.085 1.00 98.12 74 MET A CA 1
ATOM 571 C C . MET A 1 74 ? 8.945 0.054 -12.282 1.00 98.12 74 MET A C 1
ATOM 573 O O . MET A 1 74 ? 8.315 -0.252 -13.290 1.00 98.12 74 MET A O 1
ATOM 577 N N . GLU A 1 75 ? 9.137 -0.804 -11.275 1.00 98.00 75 GLU A N 1
ATOM 578 C CA . GLU A 1 75 ? 8.610 -2.175 -11.286 1.00 98.00 75 GLU A CA 1
ATOM 579 C C . GLU A 1 75 ? 7.079 -2.193 -11.427 1.00 98.00 75 GLU A C 1
ATOM 581 O O . GLU A 1 75 ? 6.525 -3.033 -12.133 1.00 98.00 75 GLU A O 1
ATOM 586 N N . GLY A 1 76 ? 6.381 -1.247 -10.793 1.00 97.81 76 GLY A N 1
ATOM 587 C CA . GLY A 1 76 ? 4.938 -1.051 -10.924 1.00 97.81 76 GLY A CA 1
ATOM 588 C C . GLY A 1 76 ? 4.499 -0.784 -12.358 1.00 97.81 76 GLY A C 1
ATOM 589 O O . GLY A 1 76 ? 3.525 -1.380 -12.823 1.00 97.81 76 GLY A O 1
ATOM 590 N N . ALA A 1 77 ? 5.237 0.060 -13.079 1.00 97.88 77 ALA A N 1
ATOM 591 C CA . ALA A 1 77 ? 4.996 0.322 -14.493 1.00 97.88 77 ALA A CA 1
ATOM 592 C C . ALA A 1 77 ? 5.259 -0.929 -15.349 1.00 97.88 77 ALA A C 1
ATOM 594 O O . ALA A 1 77 ? 4.392 -1.324 -16.135 1.00 97.88 77 ALA A O 1
ATOM 595 N N . ASP A 1 78 ? 6.395 -1.596 -15.138 1.00 97.94 78 ASP A N 1
ATOM 596 C CA . ASP A 1 78 ? 6.807 -2.778 -15.907 1.00 97.94 78 ASP A CA 1
ATOM 597 C C . ASP A 1 78 ? 5.853 -3.967 -15.702 1.00 97.94 78 ASP A C 1
ATOM 599 O O . ASP A 1 78 ? 5.481 -4.668 -16.649 1.00 97.94 78 ASP A O 1
ATOM 603 N N . HIS A 1 79 ? 5.394 -4.167 -14.465 1.00 96.75 79 HIS A N 1
ATOM 604 C CA . HIS A 1 79 ? 4.536 -5.283 -14.062 1.00 96.75 79 HIS A CA 1
ATOM 605 C C . HIS A 1 79 ? 3.052 -4.908 -13.913 1.00 96.75 79 HIS A C 1
ATOM 607 O O . HIS A 1 79 ? 2.248 -5.737 -13.478 1.00 96.75 79 HIS A O 1
ATOM 613 N N . ARG A 1 80 ? 2.672 -3.688 -14.311 1.00 96.88 80 ARG A N 1
ATOM 614 C CA . ARG A 1 80 ? 1.290 -3.176 -14.362 1.00 96.88 80 ARG A CA 1
ATOM 615 C C . ARG A 1 80 ? 0.535 -3.258 -13.032 1.00 96.88 80 ARG A C 1
ATOM 617 O O . ARG A 1 80 ? -0.626 -3.669 -12.995 1.00 96.88 80 ARG A O 1
ATOM 624 N N . PHE A 1 81 ? 1.172 -2.838 -11.943 1.00 96.75 81 PHE A N 1
ATOM 625 C CA . PHE A 1 81 ? 0.501 -2.638 -10.660 1.00 96.75 81 PHE A CA 1
ATOM 626 C C . PHE A 1 81 ? 0.562 -1.182 -10.211 1.00 96.75 81 PHE A C 1
ATOM 628 O O . PHE A 1 81 ? 1.500 -0.447 -10.503 1.00 96.75 81 PHE A O 1
ATOM 635 N N . ALA A 1 82 ? -0.477 -0.757 -9.498 1.00 97.25 82 ALA A N 1
ATOM 636 C CA . ALA A 1 82 ? -0.599 0.616 -9.046 1.00 97.25 82 ALA A CA 1
ATOM 637 C C . ALA A 1 82 ? 0.349 0.910 -7.879 1.00 97.25 82 ALA A C 1
ATOM 639 O O . ALA A 1 82 ? 0.248 0.282 -6.820 1.00 97.25 82 ALA A O 1
ATOM 640 N N . VAL A 1 83 ? 1.200 1.920 -8.062 1.00 98.31 83 VAL A N 1
ATOM 641 C CA . VAL A 1 83 ? 2.069 2.469 -7.020 1.00 98.31 83 VAL A CA 1
ATOM 642 C C . VAL A 1 83 ? 1.810 3.962 -6.887 1.00 98.31 83 VAL A C 1
ATOM 644 O O . VAL A 1 83 ? 1.916 4.697 -7.866 1.00 98.31 83 VAL A O 1
ATOM 647 N N . LEU A 1 84 ? 1.496 4.413 -5.676 1.00 98.25 84 LEU A N 1
ATOM 648 C CA . LEU A 1 84 ? 1.568 5.823 -5.318 1.00 98.25 84 LEU A CA 1
ATOM 649 C C . LEU A 1 84 ? 2.882 6.060 -4.580 1.00 98.25 84 LEU A C 1
ATOM 651 O O . LEU A 1 84 ? 3.049 5.601 -3.450 1.00 98.25 84 LEU A O 1
ATOM 655 N N . VAL A 1 85 ? 3.790 6.799 -5.219 1.00 97.94 85 VAL A N 1
ATOM 656 C CA . VAL A 1 85 ? 5.040 7.213 -4.581 1.00 97.94 85 VAL A CA 1
ATOM 657 C C . VAL A 1 85 ? 4.786 8.407 -3.670 1.00 97.94 85 VAL A C 1
ATOM 659 O O . VAL A 1 85 ? 4.287 9.446 -4.121 1.00 97.94 85 VAL A O 1
ATOM 662 N N . VAL A 1 86 ? 5.150 8.262 -2.401 1.00 97.62 86 VAL A N 1
ATOM 663 C CA . VAL A 1 86 ? 5.112 9.325 -1.391 1.00 97.62 86 VAL A CA 1
ATOM 664 C C . VAL A 1 86 ? 6.521 9.612 -0.889 1.00 97.62 86 VAL A C 1
ATOM 666 O O . VAL A 1 86 ? 7.358 8.723 -0.856 1.00 97.62 86 VAL A O 1
ATOM 669 N N . SER A 1 87 ? 6.789 10.849 -0.487 1.00 96.00 87 SER A N 1
ATOM 670 C CA . SER A 1 87 ? 8.027 11.201 0.212 1.00 96.00 87 SER A CA 1
ATOM 671 C C . SER A 1 87 ? 7.670 11.570 1.652 1.00 96.00 87 SER A C 1
ATOM 673 O O . SER A 1 87 ? 6.656 12.239 1.867 1.00 96.00 87 SER A O 1
ATOM 675 N N . PRO A 1 88 ? 8.455 11.137 2.652 1.00 88.06 88 PRO A N 1
ATOM 676 C CA . PRO A 1 88 ? 8.219 11.526 4.039 1.00 88.06 88 PRO A CA 1
ATOM 677 C C . PRO A 1 88 ? 8.404 13.036 4.274 1.00 88.06 88 PRO A C 1
ATOM 679 O O . PRO A 1 88 ? 7.869 13.566 5.247 1.00 88.06 88 PRO A O 1
ATOM 682 N N . GLU A 1 89 ? 9.115 13.732 3.385 1.00 95.31 89 GLU A N 1
ATOM 683 C CA . GLU A 1 89 ? 9.306 15.186 3.396 1.00 95.31 89 GLU A CA 1
ATOM 684 C C . GLU A 1 89 ? 8.130 15.963 2.776 1.00 95.31 89 GLU A C 1
ATOM 686 O O . GLU A 1 89 ? 7.989 17.162 3.019 1.00 95.31 89 GLU A O 1
ATOM 691 N N . ASP A 1 90 ? 7.275 15.306 1.988 1.00 95.50 90 ASP A N 1
ATOM 692 C CA . ASP A 1 90 ? 6.084 15.917 1.394 1.00 95.50 90 ASP A CA 1
ATOM 693 C C . ASP A 1 90 ? 4.980 16.062 2.446 1.00 95.50 90 ASP A C 1
ATOM 695 O O . ASP A 1 90 ? 4.241 15.122 2.718 1.00 95.50 90 ASP A O 1
ATOM 699 N N . SER A 1 91 ? 4.804 17.254 3.018 1.00 95.81 91 SER A N 1
ATOM 700 C CA . SER A 1 91 ? 3.762 17.495 4.026 1.00 95.81 91 SER A CA 1
ATOM 701 C C . SER A 1 91 ? 2.331 17.219 3.538 1.00 95.81 91 SER A C 1
ATOM 703 O O . SER A 1 91 ? 1.452 17.024 4.375 1.00 95.81 91 SER A O 1
ATOM 705 N N . GLY A 1 92 ? 2.101 17.163 2.219 1.00 97.00 92 GLY A N 1
ATOM 706 C CA . GLY A 1 92 ? 0.818 16.840 1.594 1.00 97.00 92 GLY A CA 1
ATOM 707 C C . GLY A 1 92 ? 0.650 15.368 1.201 1.00 97.00 92 GLY A C 1
ATOM 708 O O . GLY A 1 92 ? -0.297 15.024 0.484 1.00 97.00 92 GLY A O 1
ATOM 709 N N . TRP A 1 93 ? 1.554 14.469 1.618 1.00 96.62 93 TRP A N 1
ATOM 710 C CA . TRP A 1 93 ? 1.490 13.061 1.209 1.00 96.62 93 TRP A CA 1
ATOM 711 C C . TRP A 1 93 ? 0.189 12.380 1.661 1.00 96.62 93 TRP A C 1
ATOM 713 O O . TRP A 1 93 ? -0.329 11.504 0.964 1.00 96.62 93 TRP A O 1
ATOM 723 N N . VAL A 1 94 ? -0.374 12.794 2.802 1.00 96.44 94 VAL A N 1
ATOM 724 C CA . VAL A 1 94 ? -1.622 12.235 3.340 1.00 96.44 94 VAL A CA 1
ATOM 725 C C . VAL A 1 94 ? -2.785 12.525 2.397 1.00 96.44 94 VAL A C 1
ATOM 727 O O . VAL A 1 94 ? -3.527 11.611 2.032 1.00 96.44 94 VAL A O 1
ATOM 730 N N . GLU A 1 95 ? -2.935 13.775 1.968 1.00 97.31 95 GLU A N 1
ATOM 731 C CA . GLU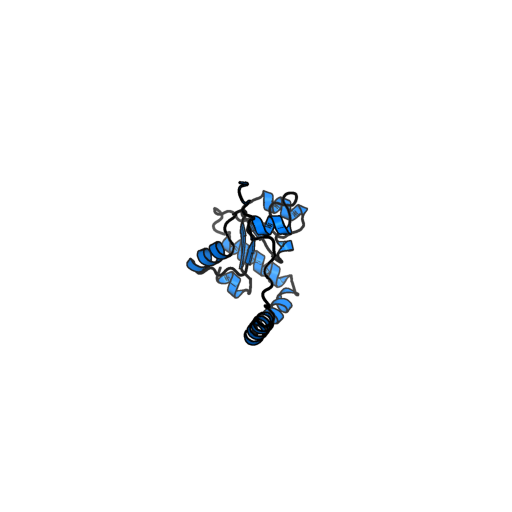 A 1 95 ? -3.981 14.219 1.050 1.00 97.31 95 GLU A CA 1
ATOM 732 C C . GLU A 1 95 ? -3.853 13.513 -0.296 1.00 97.31 95 GLU A C 1
ATOM 734 O O . GLU A 1 95 ? -4.854 13.051 -0.846 1.00 97.31 95 GLU A O 1
ATOM 739 N N . ARG A 1 96 ? -2.622 13.344 -0.792 1.00 97.81 96 ARG A N 1
ATOM 740 C CA . ARG A 1 96 ? -2.350 12.598 -2.026 1.00 97.81 96 ARG A CA 1
ATOM 741 C C . ARG A 1 96 ? -2.812 11.146 -1.924 1.00 97.81 96 ARG A C 1
ATOM 743 O O . ARG A 1 96 ? -3.489 10.668 -2.831 1.00 97.81 96 ARG A O 1
ATOM 750 N N . VAL A 1 97 ? -2.513 10.461 -0.815 1.00 97.94 97 VAL A N 1
ATOM 751 C CA . VAL A 1 97 ? -2.989 9.086 -0.570 1.00 97.94 97 VAL A CA 1
ATOM 752 C C . VAL A 1 97 ? -4.514 9.029 -0.547 1.00 97.94 97 VAL A C 1
ATOM 754 O O . VAL A 1 97 ? -5.102 8.146 -1.168 1.00 97.94 97 VAL A O 1
ATOM 757 N N . LEU A 1 98 ? -5.171 9.959 0.149 1.00 97.88 98 LEU A N 1
ATOM 758 C CA . LEU A 1 98 ? -6.633 9.973 0.240 1.00 97.88 98 LEU A CA 1
ATOM 759 C C . LEU A 1 98 ? -7.294 10.242 -1.115 1.00 97.88 98 LEU A C 1
ATOM 761 O O . LEU A 1 98 ? -8.222 9.524 -1.479 1.00 97.88 98 LEU A O 1
ATOM 765 N N . HIS A 1 99 ? -6.786 11.212 -1.874 1.00 97.69 99 HIS A N 1
ATOM 766 C CA . HIS A 1 99 ? -7.285 11.531 -3.210 1.00 97.69 99 HIS A CA 1
ATOM 767 C C . HIS A 1 99 ? -7.156 10.337 -4.165 1.00 97.69 99 HIS A C 1
ATOM 769 O O . HIS A 1 99 ? -8.093 9.991 -4.880 1.00 97.69 99 HIS A O 1
ATOM 775 N N . GLU A 1 100 ? -6.010 9.664 -4.137 1.00 97.38 100 GLU A N 1
ATOM 776 C CA . GLU A 1 100 ? -5.712 8.523 -5.002 1.00 97.38 100 GLU A CA 1
ATOM 777 C C . GLU A 1 100 ? -6.562 7.282 -4.660 1.00 97.38 100 GLU A C 1
ATOM 779 O O . GLU A 1 100 ? -6.931 6.488 -5.534 1.00 97.38 100 GLU A O 1
ATOM 784 N N . VAL A 1 101 ? -6.934 7.133 -3.386 1.00 96.56 101 VAL A N 1
ATOM 785 C CA . VAL A 1 101 ? -7.919 6.142 -2.932 1.00 96.56 101 VAL A CA 1
ATOM 786 C C . VAL A 1 101 ? -9.329 6.515 -3.393 1.00 96.56 101 VAL A C 1
ATOM 788 O O . VAL A 1 101 ? -10.025 5.659 -3.939 1.00 96.56 101 VAL A O 1
ATOM 791 N N . ASP A 1 102 ? -9.746 7.771 -3.230 1.00 95.62 102 ASP A N 1
ATOM 792 C CA . ASP A 1 102 ? -11.079 8.240 -3.630 1.00 95.62 102 ASP A CA 1
ATOM 793 C C . ASP A 1 102 ? -11.288 8.124 -5.152 1.00 95.62 102 ASP A C 1
ATOM 795 O O . ASP A 1 102 ? -12.338 7.657 -5.608 1.00 95.62 102 ASP A O 1
ATOM 799 N N . ALA A 1 103 ? -10.258 8.433 -5.945 1.00 94.75 103 ALA A N 1
ATOM 800 C CA . ALA A 1 103 ? -10.252 8.234 -7.392 1.00 94.75 103 ALA A CA 1
ATOM 801 C C . ALA A 1 103 ? -10.414 6.751 -7.779 1.00 94.75 103 ALA A C 1
ATOM 803 O O . ALA A 1 103 ? -11.187 6.421 -8.685 1.00 94.75 103 ALA A O 1
ATOM 804 N N . ARG A 1 104 ? -9.746 5.826 -7.072 1.00 92.19 104 ARG A N 1
ATOM 805 C CA . ARG A 1 104 ? -9.897 4.373 -7.299 1.00 92.19 104 ARG A CA 1
ATOM 806 C C . ARG A 1 104 ? -11.270 3.844 -6.922 1.00 92.19 104 ARG A C 1
ATOM 808 O O . ARG A 1 104 ? -11.832 3.042 -7.663 1.00 92.19 104 ARG A O 1
ATOM 815 N N . ILE A 1 105 ? -11.810 4.284 -5.790 1.00 91.12 105 ILE A N 1
ATOM 816 C CA . ILE A 1 105 ? -13.154 3.887 -5.357 1.00 91.12 105 ILE A CA 1
ATOM 817 C C . ILE A 1 105 ? -14.185 4.352 -6.391 1.00 91.12 105 ILE A C 1
ATOM 819 O O . ILE A 1 105 ? -15.068 3.584 -6.764 1.00 91.12 105 ILE A O 1
ATOM 823 N N . SER A 1 106 ? -14.032 5.574 -6.904 1.00 90.19 106 SER A N 1
ATOM 824 C CA . SER A 1 106 ? -14.954 6.158 -7.886 1.00 90.19 106 SER A CA 1
ATOM 825 C C . SER A 1 106 ? -14.855 5.513 -9.273 1.00 90.19 106 SER A C 1
ATOM 827 O O . SER A 1 106 ? -15.857 5.412 -9.976 1.00 90.19 106 SER A O 1
ATOM 829 N N . SER A 1 107 ? -13.665 5.062 -9.679 1.00 86.38 107 SER A N 1
ATOM 830 C CA . SER A 1 107 ? -13.431 4.456 -11.001 1.00 86.38 107 SER A CA 1
ATOM 831 C C . SER A 1 107 ? -13.727 2.955 -11.067 1.00 86.38 107 SER A C 1
ATOM 833 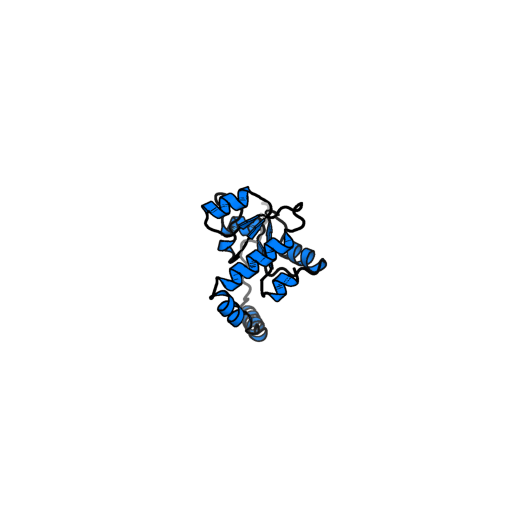O O . SER A 1 107 ? -13.807 2.403 -12.164 1.00 86.38 107 SER A O 1
ATOM 835 N N . ASN A 1 108 ? -13.907 2.277 -9.928 1.00 76.69 108 ASN A N 1
ATOM 836 C CA . ASN A 1 108 ? -14.043 0.824 -9.886 1.00 76.69 108 ASN A CA 1
ATOM 837 C C . ASN A 1 108 ? -15.405 0.376 -9.331 1.00 76.69 108 ASN A C 1
ATOM 839 O O . ASN A 1 108 ? -15.570 0.156 -8.130 1.00 76.69 108 ASN A O 1
ATOM 843 N N . SER A 1 109 ? -16.372 0.132 -10.224 1.00 61.62 109 SER A N 1
ATOM 844 C CA . SER A 1 109 ? -17.719 -0.368 -9.881 1.00 61.62 109 SER A CA 1
ATOM 845 C C . SER A 1 109 ? -17.702 -1.704 -9.115 1.00 61.62 109 SER A C 1
ATOM 847 O O . SER A 1 109 ? -18.665 -2.057 -8.435 1.00 61.62 109 SER A O 1
ATOM 849 N N . HIS A 1 110 ? -16.599 -2.459 -9.193 1.00 60.28 110 HIS A N 1
ATOM 850 C CA . HIS A 1 110 ? -16.423 -3.731 -8.495 1.00 60.28 110 HIS A CA 1
ATOM 851 C C . HIS A 1 110 ? -16.085 -3.552 -6.995 1.00 60.28 110 HIS A C 1
ATOM 853 O O . HIS A 1 110 ? -16.259 -4.494 -6.212 1.00 60.28 110 HIS A O 1
ATOM 859 N N . TRP A 1 111 ? -15.628 -2.370 -6.558 1.00 61.41 111 TRP A N 1
ATOM 860 C CA . TRP A 1 111 ? -15.339 -2.093 -5.141 1.00 61.41 111 TRP A CA 1
ATOM 861 C C . TRP A 1 111 ? -16.615 -2.147 -4.286 1.00 61.41 111 TRP A C 1
ATOM 863 O O . TRP A 1 111 ? -16.641 -2.813 -3.247 1.00 61.41 111 TRP A O 1
ATOM 873 N N . SER A 1 112 ? -17.714 -1.572 -4.788 1.00 52.25 112 SER A N 1
ATOM 874 C CA . SER A 1 112 ? -19.038 -1.622 -4.150 1.00 52.25 112 SER A CA 1
ATOM 875 C C . SER A 1 112 ? -19.555 -3.058 -3.981 1.00 52.25 112 SER A C 1
ATOM 877 O O . SER A 1 112 ? -20.134 -3.398 -2.949 1.00 52.25 112 SER A O 1
ATOM 879 N N . ALA A 1 113 ? -19.282 -3.943 -4.948 1.00 51.62 113 ALA A N 1
ATOM 880 C CA . ALA A 1 113 ? -19.693 -5.347 -4.887 1.00 51.62 113 ALA A CA 1
ATOM 881 C C . ALA A 1 113 ? -18.890 -6.170 -3.855 1.00 51.62 113 ALA A C 1
ATOM 883 O O . ALA A 1 113 ? -19.456 -7.020 -3.163 1.00 51.62 113 ALA A O 1
ATOM 884 N N . ARG A 1 114 ? -17.580 -5.908 -3.693 1.00 55.47 114 ARG A N 1
ATOM 885 C CA . ARG A 1 114 ? -16.737 -6.605 -2.694 1.00 55.47 114 ARG A CA 1
ATOM 886 C C . ARG A 1 114 ? -17.044 -6.172 -1.261 1.00 55.47 114 ARG A C 1
ATOM 888 O O . ARG A 1 114 ? -16.975 -7.011 -0.361 1.00 55.47 114 ARG A O 1
ATOM 895 N N . GLN A 1 115 ? -17.420 -4.907 -1.040 1.00 52.00 115 GLN A N 1
ATOM 896 C CA . GLN A 1 115 ? -17.900 -4.451 0.270 1.00 52.00 115 GLN A CA 1
ATOM 897 C C . GLN A 1 115 ? -19.144 -5.231 0.715 1.00 52.00 115 GLN A C 1
ATOM 899 O O . GLN A 1 115 ? -19.205 -5.670 1.863 1.00 52.00 115 GLN A O 1
ATOM 904 N N . LEU A 1 116 ? -20.090 -5.494 -0.194 1.00 47.75 116 LEU A N 1
ATOM 905 C CA . LEU A 1 116 ? -21.307 -6.251 0.119 1.00 47.75 116 LEU A CA 1
ATOM 906 C C . LEU A 1 116 ? -21.009 -7.698 0.558 1.00 47.75 116 LEU A C 1
ATOM 908 O O . LEU A 1 116 ? -21.573 -8.179 1.539 1.00 47.75 116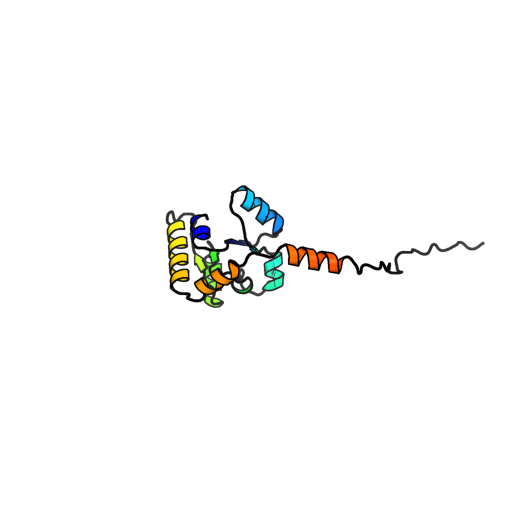 LEU A O 1
ATOM 912 N N . VAL A 1 117 ? -20.077 -8.379 -0.120 1.00 50.66 117 VAL A N 1
ATOM 913 C CA . VAL A 1 117 ? -19.658 -9.754 0.224 1.00 50.66 117 VAL A CA 1
ATOM 914 C C . VAL A 1 117 ? -18.864 -9.795 1.536 1.00 50.66 117 VAL A C 1
ATOM 916 O O . VAL A 1 117 ? -19.028 -10.714 2.333 1.00 50.66 117 VAL A O 1
ATOM 919 N N . SER A 1 118 ? -18.038 -8.779 1.796 1.00 51.25 118 SER A N 1
ATOM 920 C CA . SER A 1 118 ? -17.255 -8.640 3.032 1.00 51.25 118 SER A CA 1
ATOM 921 C C . SER A 1 118 ? -18.094 -8.331 4.277 1.00 51.25 118 SER A C 1
ATOM 923 O O . SER A 1 118 ? -17.592 -8.493 5.386 1.00 51.25 118 SER A O 1
ATOM 925 N N . SER A 1 119 ? -19.322 -7.840 4.102 1.00 46.19 119 SER A N 1
ATOM 926 C CA . SER A 1 119 ? -20.226 -7.447 5.194 1.00 46.19 119 SER A CA 1
ATOM 927 C C . SER A 1 119 ? -21.044 -8.620 5.741 1.00 46.19 119 SER A C 1
ATOM 929 O O . SER A 1 119 ? -21.800 -8.455 6.696 1.00 46.19 119 SER A O 1
ATOM 931 N N . GLN A 1 120 ? -20.913 -9.809 5.145 1.00 40.19 120 GLN A N 1
ATOM 932 C CA . GLN A 1 120 ? -21.516 -11.026 5.676 1.00 40.19 120 GLN A CA 1
ATOM 933 C C . GLN A 1 120 ? -20.810 -11.401 6.989 1.00 40.19 120 GLN A C 1
ATOM 935 O O . GLN A 1 120 ? -19.585 -11.554 6.991 1.00 40.19 120 GLN A O 1
ATOM 940 N N . PRO A 1 121 ? -21.537 -11.548 8.111 1.00 37.16 121 PRO A N 1
ATOM 941 C CA . PRO A 1 121 ? -20.916 -11.908 9.374 1.00 37.16 121 PRO A CA 1
ATOM 942 C C . PRO A 1 121 ? -20.207 -13.258 9.230 1.00 37.16 121 PRO A C 1
ATOM 944 O O . PRO A 1 121 ? -20.794 -14.252 8.799 1.00 37.16 121 PRO A O 1
ATOM 947 N N . PHE A 1 122 ? -18.923 -13.291 9.588 1.00 50.47 122 PHE A N 1
ATOM 948 C CA . PHE A 1 122 ? -18.165 -14.531 9.683 1.00 50.47 122 PHE A CA 1
ATOM 949 C C . PHE A 1 122 ? -18.846 -15.442 10.713 1.00 50.47 122 PHE A C 1
ATOM 951 O O . PHE A 1 122 ? -18.828 -15.161 11.910 1.00 50.47 122 PHE A O 1
ATOM 958 N N . ASP A 1 123 ? -19.463 -16.532 10.253 1.00 50.44 123 ASP A N 1
ATOM 959 C CA . ASP A 1 123 ? -20.100 -17.510 11.135 1.00 50.44 123 ASP A CA 1
ATOM 960 C C . ASP A 1 123 ? -19.036 -18.323 11.892 1.00 50.44 123 ASP A C 1
ATOM 962 O O . ASP A 1 123 ? -18.560 -19.376 11.450 1.00 50.44 123 ASP A O 1
ATOM 966 N N . VAL A 1 124 ? -18.664 -17.813 13.067 1.00 53.69 124 VAL A N 1
ATOM 967 C CA . VAL A 1 124 ? -17.735 -18.440 14.016 1.00 53.69 124 VAL A CA 1
ATOM 968 C C . VAL A 1 124 ? -18.195 -19.857 14.399 1.00 53.69 124 VAL A C 1
ATOM 970 O O . VAL A 1 124 ? -17.356 -20.737 14.617 1.00 53.69 124 VAL A O 1
ATOM 973 N N . LYS A 1 125 ? -19.510 -20.141 14.396 1.00 46.22 125 LYS A N 1
ATOM 974 C CA . LYS A 1 125 ? -20.042 -21.474 14.729 1.00 46.22 125 LYS A CA 1
ATOM 975 C C . LYS A 1 125 ? -19.705 -22.517 13.661 1.00 46.22 125 LYS A C 1
ATOM 977 O O . LYS A 1 125 ? -19.630 -23.702 13.988 1.00 46.22 125 LYS A O 1
ATOM 982 N N . ARG A 1 126 ? -19.468 -22.117 12.406 1.00 48.25 126 ARG A N 1
ATOM 983 C CA . ARG A 1 126 ? -19.061 -23.027 11.320 1.00 48.25 126 ARG A CA 1
ATOM 984 C C . ARG A 1 126 ? -17.578 -23.408 11.398 1.00 48.25 126 ARG A C 1
ATOM 986 O O . ARG A 1 126 ? -17.231 -24.551 11.113 1.00 48.25 126 ARG A O 1
ATOM 993 N N . ILE A 1 127 ? -16.713 -22.492 11.842 1.00 54.81 127 ILE A N 1
ATOM 994 C CA . ILE A 1 127 ? -15.265 -22.739 11.991 1.00 54.81 127 ILE A CA 1
ATOM 995 C C . ILE A 1 127 ? -14.989 -23.687 13.165 1.00 54.81 127 ILE A C 1
ATOM 997 O O . ILE A 1 127 ? -14.242 -24.652 13.008 1.00 54.81 127 ILE A O 1
ATOM 1001 N N . LEU A 1 128 ? -15.653 -23.481 14.307 1.00 53.56 128 LEU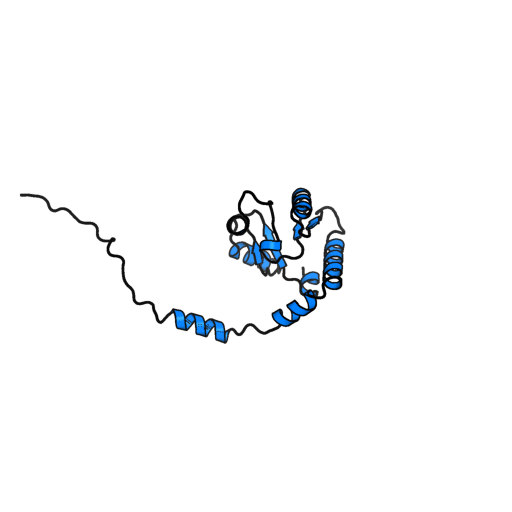 A N 1
ATOM 1002 C CA . LEU A 1 128 ? -15.539 -24.382 15.462 1.00 53.56 128 LEU A CA 1
ATOM 1003 C C . LEU A 1 128 ? -16.022 -25.805 15.135 1.00 53.56 128 LEU A C 1
ATOM 1005 O O . LEU A 1 128 ? -15.373 -26.776 15.519 1.00 53.56 128 LEU A O 1
ATOM 1009 N N . ARG A 1 129 ? -17.101 -25.943 14.352 1.00 48.06 129 ARG A N 1
ATOM 1010 C CA . ARG A 1 129 ? -17.637 -27.253 13.939 1.00 48.06 129 ARG A CA 1
ATOM 1011 C C . ARG A 1 129 ? -16.664 -28.033 13.044 1.00 48.06 129 ARG A C 1
ATOM 1013 O O . ARG A 1 129 ? -16.505 -29.235 13.224 1.00 48.06 129 ARG A O 1
ATOM 1020 N N . ASN A 1 130 ? -15.958 -27.345 12.144 1.00 48.91 130 ASN A N 1
ATOM 1021 C CA . ASN A 1 130 ? -14.943 -27.960 11.279 1.00 48.91 130 ASN A CA 1
ATOM 1022 C C . ASN A 1 130 ? -13.620 -28.255 12.013 1.00 48.91 130 ASN A C 1
ATOM 1024 O O . ASN A 1 130 ? -12.914 -29.191 11.639 1.00 48.91 130 ASN A O 1
ATOM 1028 N N . GLY A 1 131 ? -13.288 -27.492 13.061 1.00 45.81 131 GLY A N 1
ATOM 1029 C CA . GLY A 1 131 ? -12.133 -27.760 13.927 1.00 45.81 131 GLY A CA 1
ATOM 1030 C C . GLY A 1 131 ? -12.318 -29.009 14.795 1.00 45.81 131 GLY A C 1
ATOM 1031 O O . GLY A 1 131 ? -11.411 -29.831 14.889 1.00 45.81 131 GLY A O 1
ATOM 1032 N N . LEU A 1 132 ? -13.516 -29.202 15.354 1.00 48.00 132 LEU A N 1
ATOM 1033 C CA . LEU A 1 132 ? -13.857 -30.384 16.156 1.00 48.00 132 LEU A CA 1
ATOM 1034 C C . LEU A 1 132 ? -13.981 -31.667 15.316 1.00 48.00 132 LEU A C 1
ATOM 1036 O O . LEU A 1 132 ? -13.559 -32.725 15.772 1.00 48.00 132 LEU A O 1
ATOM 1040 N N . ALA A 1 133 ? -14.450 -31.581 14.065 1.00 41.84 133 ALA A N 1
ATOM 1041 C CA . ALA A 1 133 ? -14.487 -32.733 13.154 1.00 41.84 133 ALA A CA 1
ATOM 1042 C C . ALA A 1 133 ? -13.085 -33.240 12.751 1.00 41.84 133 ALA A C 1
ATOM 1044 O O . ALA A 1 133 ? -12.918 -34.416 12.440 1.00 41.84 133 ALA A O 1
ATOM 1045 N N . ARG A 1 134 ? -12.057 -32.377 12.782 1.00 44.84 134 ARG A N 1
ATOM 1046 C CA . ARG A 1 134 ? -10.661 -32.770 12.514 1.00 44.84 134 ARG A CA 1
ATOM 1047 C C . ARG A 1 134 ? -9.939 -33.365 13.724 1.00 44.84 134 ARG A C 1
ATOM 1049 O O . ARG A 1 134 ? -8.902 -33.993 13.542 1.00 44.84 134 ARG A O 1
ATOM 1056 N N . LEU A 1 135 ? -10.478 -33.203 14.931 1.00 41.50 135 LEU A N 1
ATOM 1057 C CA . LEU A 1 135 ? -9.883 -33.734 16.161 1.00 41.50 135 LEU A CA 1
ATOM 1058 C C . LEU A 1 135 ? -10.348 -35.162 16.502 1.00 41.50 135 LEU A C 1
ATOM 1060 O O . LEU A 1 135 ? -9.742 -35.791 17.362 1.00 41.50 135 LEU A O 1
ATOM 1064 N N . SER A 1 136 ? -11.357 -35.718 15.814 1.00 42.91 136 SER A N 1
ATOM 1065 C CA . SER A 1 136 ? -11.852 -37.084 16.078 1.00 42.91 136 SER A CA 1
ATOM 1066 C C . SER A 1 136 ? -11.202 -38.190 15.226 1.00 42.91 136 SER A C 1
ATOM 1068 O O . SER A 1 136 ? -11.702 -39.312 15.212 1.00 42.91 136 SER A O 1
ATOM 1070 N N . LEU A 1 137 ? -10.112 -37.902 14.503 1.00 44.81 137 LEU A N 1
ATOM 1071 C CA . LEU A 1 137 ? -9.417 -38.864 13.627 1.00 44.81 137 LEU A CA 1
ATOM 1072 C C . LEU A 1 137 ? -7.901 -38.934 13.880 1.00 44.81 137 LEU A C 1
ATOM 1074 O O . LEU A 1 137 ? -7.127 -39.244 12.976 1.00 44.81 137 LEU A O 1
ATOM 1078 N N . TRP A 1 138 ? -7.458 -38.694 15.118 1.00 34.16 138 TRP A N 1
ATOM 1079 C CA . TRP A 1 138 ? -6.064 -38.923 15.511 1.00 34.16 138 TRP A CA 1
ATOM 1080 C C . TRP A 1 138 ? -5.892 -40.275 16.213 1.00 34.16 138 TRP A C 1
ATOM 1082 O O . TRP A 1 138 ? -5.716 -40.374 17.424 1.00 34.16 138 TRP A O 1
ATOM 1092 N N . GLY A 1 139 ? -5.946 -41.347 15.421 1.00 36.88 139 GLY A N 1
ATOM 1093 C CA . GLY A 1 139 ? -5.352 -42.623 15.805 1.00 36.88 139 GLY A CA 1
ATOM 1094 C C . GLY A 1 139 ? -3.833 -42.504 15.701 1.00 36.88 139 GLY A C 1
ATOM 1095 O O . GLY A 1 139 ? -3.286 -42.482 14.600 1.00 36.88 139 GLY A O 1
ATOM 1096 N N . TYR A 1 140 ? -3.156 -42.381 16.840 1.00 35.78 140 TYR A N 1
ATOM 1097 C CA . TYR A 1 140 ? -1.698 -42.411 16.936 1.00 35.78 140 TYR A CA 1
ATOM 1098 C C . TYR A 1 140 ? -1.148 -43.701 16.300 1.00 35.78 140 TYR A C 1
ATOM 1100 O O . TYR A 1 140 ? -1.407 -44.800 16.787 1.00 35.78 140 TYR A O 1
ATOM 1108 N N . ARG A 1 141 ? -0.336 -43.573 15.245 1.00 36.44 141 ARG A N 1
ATOM 1109 C CA . ARG A 1 141 ? 0.601 -44.617 14.804 1.00 36.44 141 ARG A CA 1
ATOM 1110 C C . ARG A 1 141 ? 2.007 -44.025 14.843 1.00 36.44 141 ARG A C 1
ATOM 1112 O O . ARG A 1 141 ? 2.320 -43.111 14.086 1.00 36.44 141 ARG A O 1
ATOM 1119 N N . ILE A 1 142 ? 2.817 -44.516 15.776 1.00 40.91 142 ILE A N 1
ATOM 1120 C CA . ILE A 1 142 ? 4.213 -44.114 15.986 1.00 40.91 142 ILE A CA 1
ATOM 1121 C C . ILE A 1 142 ? 5.087 -44.729 14.869 1.00 40.91 142 ILE A C 1
ATOM 1123 O O . ILE A 1 142 ? 4.962 -45.930 14.622 1.00 40.91 142 ILE A O 1
ATOM 1127 N N . PRO A 1 143 ? 5.960 -43.963 14.183 1.00 36.09 143 PRO A N 1
ATOM 1128 C CA . PRO A 1 143 ? 6.919 -44.506 13.216 1.00 36.09 143 PRO A CA 1
ATOM 1129 C C . PRO A 1 143 ? 8.035 -45.330 13.885 1.00 36.09 143 PRO A C 1
ATOM 1131 O O . PRO A 1 143 ? 8.665 -44.886 14.842 1.00 36.09 143 PRO A O 1
ATOM 1134 N N . ALA A 1 144 ? 8.310 -46.516 13.342 1.00 39.09 144 ALA A N 1
ATOM 1135 C CA . ALA A 1 144 ? 9.173 -47.553 13.920 1.00 39.09 144 ALA A CA 1
ATOM 1136 C C . ALA A 1 144 ? 10.694 -47.379 13.689 1.00 39.09 144 ALA A C 1
ATOM 1138 O O . ALA A 1 144 ? 11.397 -48.371 13.543 1.00 39.09 144 ALA A O 1
ATOM 1139 N N . TYR A 1 145 ? 11.228 -46.154 13.648 1.00 47.97 145 TYR A N 1
ATOM 1140 C CA . TYR A 1 145 ? 12.685 -45.935 13.504 1.00 47.97 145 TYR A CA 1
ATOM 1141 C C . TYR A 1 145 ? 13.352 -45.298 14.734 1.00 47.97 145 TYR A C 1
ATOM 1143 O O . TYR A 1 145 ? 14.531 -44.961 14.697 1.00 47.97 145 TYR A O 1
ATOM 1151 N N . ALA A 1 146 ? 12.617 -45.146 15.839 1.00 42.03 146 ALA A N 1
ATOM 1152 C CA . ALA A 1 146 ? 13.126 -44.599 17.093 1.00 42.03 146 ALA A CA 1
ATOM 1153 C C . ALA A 1 146 ? 13.307 -45.692 18.162 1.00 42.03 146 ALA A C 1
ATOM 1155 O O . ALA A 1 146 ? 12.676 -45.638 19.211 1.00 42.03 146 ALA A O 1
ATOM 1156 N N . VAL A 1 147 ? 14.154 -46.690 17.894 1.00 43.59 147 VAL A N 1
ATOM 1157 C CA . VAL A 1 147 ? 14.775 -47.543 18.924 1.00 43.59 147 VAL A CA 1
ATOM 1158 C C . VAL A 1 147 ? 16.196 -47.845 18.451 1.00 43.59 147 VAL A C 1
ATOM 1160 O O . VAL A 1 147 ? 16.385 -48.433 17.391 1.00 43.59 147 VAL A O 1
ATOM 1163 N N . GLY A 1 148 ? 17.191 -47.357 19.193 1.00 38.44 148 GLY A N 1
ATOM 1164 C CA . GLY A 1 148 ? 18.597 -47.662 18.951 1.00 38.44 148 GLY A CA 1
ATOM 1165 C C . GLY A 1 148 ? 18.931 -49.057 19.469 1.00 38.44 148 GLY A C 1
ATOM 1166 O O . GLY A 1 148 ? 18.686 -49.349 20.637 1.00 38.44 148 GLY A O 1
ATOM 1167 N N . ASP A 1 149 ? 19.496 -49.893 18.603 1.00 40.16 149 ASP A N 1
ATOM 1168 C CA . ASP A 1 149 ? 19.991 -51.221 18.957 1.00 40.16 149 ASP A CA 1
ATOM 1169 C C . ASP A 1 149 ? 21.313 -51.121 19.728 1.00 40.16 149 ASP A C 1
ATOM 1171 O O . ASP A 1 149 ? 22.351 -50.703 19.206 1.00 40.16 149 ASP A O 1
ATOM 1175 N N . THR A 1 150 ? 21.278 -51.549 20.988 1.00 41.94 150 THR A N 1
ATOM 1176 C CA . THR A 1 150 ? 22.454 -51.900 21.787 1.00 41.94 150 THR A CA 1
ATOM 1177 C C . THR A 1 150 ? 22.973 -53.273 21.357 1.00 41.94 150 THR A C 1
ATOM 1179 O O . THR A 1 150 ? 22.260 -54.271 21.442 1.00 41.94 150 THR A O 1
ATOM 1182 N N . ARG A 1 151 ? 24.230 -53.324 20.911 1.00 38.97 151 ARG A N 1
ATOM 1183 C CA . ARG A 1 151 ? 24.977 -54.548 20.578 1.00 38.97 151 ARG A CA 1
ATOM 1184 C C . ARG A 1 151 ? 25.397 -55.273 21.879 1.00 38.97 151 ARG A C 1
ATOM 1186 O O . ARG A 1 151 ? 25.881 -54.575 22.768 1.00 38.97 151 ARG A O 1
ATOM 1193 N N . PRO A 1 152 ? 25.260 -56.607 22.023 1.00 45.50 152 PRO A N 1
ATOM 1194 C CA . PRO A 1 152 ? 25.811 -57.331 23.171 1.00 45.50 152 PRO A CA 1
ATOM 1195 C C . PRO A 1 152 ? 27.253 -57.813 22.911 1.00 45.50 152 PRO A C 1
ATOM 1197 O O . PRO A 1 152 ? 27.596 -58.167 21.780 1.00 45.50 152 PRO A O 1
ATOM 1200 N N . ASP A 1 153 ? 28.076 -57.816 23.965 1.00 43.50 153 ASP A N 1
ATOM 1201 C CA . ASP A 1 153 ? 29.455 -58.337 23.992 1.00 43.50 153 ASP A CA 1
ATOM 1202 C C . ASP A 1 153 ? 29.505 -59.872 23.851 1.00 43.50 153 ASP A C 1
ATOM 1204 O O . ASP A 1 153 ? 28.622 -60.560 24.376 1.00 43.50 153 ASP A O 1
ATOM 1208 N N . PRO A 1 154 ? 30.541 -60.438 23.202 1.00 58.38 154 PRO A N 1
ATOM 1209 C CA . PRO A 1 154 ? 30.804 -61.870 23.223 1.00 58.38 154 PRO A CA 1
ATOM 1210 C C . PRO A 1 154 ? 31.705 -62.281 24.403 1.00 58.38 154 PRO A C 1
ATOM 1212 O O . PRO A 1 154 ? 32.555 -61.514 24.857 1.00 58.38 154 PRO A O 1
ATOM 1215 N N . ALA A 1 155 ? 31.473 -63.512 24.867 1.00 55.91 155 ALA A N 1
ATOM 1216 C CA . ALA A 1 155 ? 32.175 -64.218 25.941 1.00 55.91 155 ALA A CA 1
ATOM 1217 C C . ALA A 1 155 ? 33.604 -64.657 25.576 1.00 55.91 155 ALA A C 1
ATOM 1219 O O . ALA A 1 155 ? 33.876 -64.847 24.367 1.00 55.91 155 ALA A O 1
#

Sequence (155 aa):
MTALVRRGCRIWIYTSSGRSPQHLKSWFASFGIPLEGVVNLDRHERTVGLRGPSKFPPAFGIDLHVDDSSGVAMEGADHRFAVLVVSPEDSGWVERVLHEVDARISSNSHWSARQLVSSQPFDVKRILRNGLARLSLWGYRIPAYAVGDTRPDPA

pLDDT: mean 80.91, std 23.15, range [34.16, 98.5]

Radius of gyration: 23.56 Å; chains: 1; bounding box: 54×82×42 Å

Foldseek 3Di:
DVLCVVVVDAAEEEEQAPDDFVVVQVVCVVVVHHHPYYHYNVNCCVQPNPVAQPDDCVSVPRQEAEEQDPSVVVSCVVVVGHYDHDDPPPPCRVVVVSVVVVVVVVVDPCVVVVVVVVPPDDPPVVVVVVVVVVVVPPPDDDDDPPDDDDDDDDD

Secondary structure (DSSP, 8-state):
-HHHHHTTPPPEEE-S----HHHHHHHHHHTT---SEEE-HHHHHHHT-TTS-S--GGGGT-S-EEES-HHHHHHHHHTT--EEE--TT-TTHHHHHHHHHHHHHHH-HHHHHHHHHHTS---HHHHHHHHHHHHTT------TT----PPPPP-